Protein AF-A0A842KQJ5-F1 (afdb_monomer)

Secondary structure (DSSP, 8-state):
-HHHHHHHHHHHHHHHHTS-HHHHHHHHHHHHHHHHHHHHHHHHHHHHHHTT--HHHHHHHHHHHHHHHHHHHHHHHHHHHHH-HHHHHHHHHHHHHHHHHHHHH---HHHHHHHHHHHHHHHHHHHHHHHHHHHHH---

pLDDT: mean 82.38, std 12.61, range [44.69, 95.75]

Structure (mmCIF, N/CA/C/O backbone):
data_AF-A0A842KQJ5-F1
#
_entry.id   AF-A0A842KQJ5-F1
#
loop_
_atom_site.group_PDB
_atom_site.id
_atom_site.type_symbol
_atom_site.label_atom_id
_atom_site.label_alt_id
_atom_site.label_comp_id
_atom_site.label_asym_id
_atom_site.label_entity_id
_atom_site.label_seq_id
_atom_site.pdbx_PDB_ins_code
_atom_site.Cartn_x
_atom_site.Cartn_y
_atom_site.Cartn_z
_atom_site.occupancy
_atom_site.B_iso_or_equiv
_atom_site.auth_seq_id
_atom_site.auth_comp_id
_atom_site.auth_asym_id
_atom_site.auth_atom_id
_atom_site.pdbx_PDB_model_num
ATOM 1 N N . MET A 1 1 ? 41.771 -13.580 4.104 1.00 52.94 1 MET A N 1
ATOM 2 C CA . MET A 1 1 ? 40.293 -13.542 4.220 1.00 52.94 1 MET A CA 1
ATOM 3 C C . MET A 1 1 ? 39.729 -12.116 4.162 1.00 52.94 1 MET A C 1
ATOM 5 O O . MET A 1 1 ? 38.826 -11.887 3.375 1.00 52.94 1 MET A O 1
ATOM 9 N N . VAL A 1 2 ? 40.293 -11.140 4.891 1.00 54.38 2 VAL A N 1
ATOM 10 C CA . VAL A 1 2 ? 39.823 -9.729 4.915 1.00 54.38 2 VAL A CA 1
ATOM 11 C C . VAL A 1 2 ? 39.960 -8.992 3.565 1.00 54.38 2 VAL A C 1
ATOM 13 O O . VAL A 1 2 ? 39.090 -8.210 3.198 1.00 54.38 2 VAL A O 1
ATOM 16 N N . ILE A 1 3 ? 40.991 -9.298 2.768 1.00 54.47 3 ILE A N 1
ATOM 17 C CA . ILE A 1 3 ? 41.228 -8.665 1.452 1.00 54.47 3 ILE A CA 1
ATOM 18 C C . ILE A 1 3 ? 40.129 -9.016 0.423 1.00 54.47 3 ILE A C 1
ATOM 20 O O . ILE A 1 3 ? 39.771 -8.174 -0.395 1.00 54.47 3 ILE A O 1
ATOM 24 N N . ASN A 1 4 ? 39.517 -10.207 0.516 1.00 53.69 4 ASN A N 1
ATOM 25 C CA . ASN A 1 4 ? 38.404 -10.611 -0.359 1.00 53.69 4 ASN A CA 1
ATOM 26 C C . ASN A 1 4 ? 37.088 -9.883 -0.046 1.00 53.69 4 ASN A C 1
ATOM 28 O O . ASN A 1 4 ? 36.228 -9.780 -0.913 1.00 53.69 4 ASN A O 1
ATOM 32 N N . ILE A 1 5 ? 36.917 -9.375 1.178 1.00 57.81 5 ILE A N 1
ATOM 33 C CA . ILE A 1 5 ? 35.714 -8.627 1.565 1.00 57.81 5 ILE A CA 1
ATOM 34 C C . ILE A 1 5 ? 35.780 -7.211 0.981 1.00 57.81 5 ILE A C 1
ATOM 36 O O . ILE A 1 5 ? 34.793 -6.730 0.439 1.00 57.81 5 ILE A O 1
ATOM 40 N N . LEU A 1 6 ? 36.956 -6.575 1.016 1.00 55.41 6 LEU A N 1
ATOM 41 C CA . LEU A 1 6 ? 37.180 -5.236 0.455 1.00 55.41 6 LEU A CA 1
ATOM 42 C C . LEU A 1 6 ? 37.110 -5.205 -1.083 1.00 55.41 6 LEU A C 1
ATOM 44 O O . LEU A 1 6 ? 36.628 -4.232 -1.664 1.00 55.41 6 LEU A O 1
ATOM 48 N N . SER A 1 7 ? 37.550 -6.268 -1.765 1.00 53.91 7 SER A N 1
ATOM 49 C CA . SER A 1 7 ? 37.373 -6.388 -3.220 1.00 53.91 7 SER A CA 1
ATOM 50 C C . SER A 1 7 ? 35.920 -6.697 -3.599 1.00 53.91 7 SER A C 1
ATOM 52 O O . SER A 1 7 ? 35.425 -6.171 -4.598 1.00 53.91 7 SER A O 1
ATOM 54 N N . ALA A 1 8 ? 35.202 -7.470 -2.776 1.00 59.12 8 ALA A N 1
ATOM 55 C CA . ALA A 1 8 ? 33.776 -7.726 -2.956 1.00 59.12 8 ALA A CA 1
ATOM 56 C C . ALA A 1 8 ? 32.920 -6.464 -2.751 1.00 59.12 8 ALA A C 1
ATOM 58 O O . ALA A 1 8 ? 32.011 -6.214 -3.547 1.00 59.12 8 ALA A O 1
ATOM 59 N N . THR A 1 9 ? 33.218 -5.634 -1.744 1.00 61.66 9 THR A N 1
ATOM 60 C CA . THR A 1 9 ? 32.501 -4.366 -1.515 1.00 61.66 9 THR A CA 1
ATOM 61 C C . THR A 1 9 ? 32.766 -3.356 -2.628 1.00 61.66 9 THR A C 1
ATOM 63 O O . THR A 1 9 ? 31.819 -2.750 -3.132 1.00 61.66 9 THR A O 1
ATOM 66 N N . ASN A 1 10 ? 34.011 -3.233 -3.098 1.00 58.75 10 ASN A N 1
ATOM 67 C CA . ASN A 1 10 ? 34.338 -2.387 -4.250 1.00 58.75 10 ASN A CA 1
ATOM 68 C C . ASN A 1 10 ? 33.677 -2.882 -5.549 1.00 58.75 10 ASN A C 1
ATOM 70 O O . ASN A 1 10 ? 33.195 -2.069 -6.341 1.00 58.75 10 ASN A O 1
ATOM 74 N N . GLY A 1 11 ? 33.576 -4.201 -5.745 1.00 60.56 11 GLY A N 1
ATOM 75 C CA . GLY A 1 11 ? 32.832 -4.797 -6.858 1.00 60.56 11 GLY A CA 1
ATOM 76 C C . GLY A 1 11 ? 31.326 -4.508 -6.801 1.00 60.56 11 GLY A C 1
ATOM 77 O O . GLY A 1 11 ? 30.721 -4.190 -7.826 1.00 60.56 11 GLY A O 1
ATOM 78 N N . TYR A 1 12 ? 30.720 -4.545 -5.609 1.00 59.88 12 TYR A N 1
ATOM 79 C CA . TYR A 1 12 ? 29.308 -4.196 -5.401 1.00 59.88 12 TYR A CA 1
ATOM 80 C C . TYR A 1 12 ? 29.027 -2.712 -5.663 1.00 59.88 12 TYR A C 1
ATOM 82 O O . TYR A 1 12 ? 28.086 -2.383 -6.384 1.00 59.88 12 TYR A O 1
ATOM 90 N N . ILE A 1 13 ? 29.865 -1.816 -5.136 1.00 61.28 13 ILE A N 1
ATOM 91 C CA . ILE A 1 13 ? 29.732 -0.364 -5.332 1.00 61.28 13 ILE A CA 1
ATOM 92 C C . ILE A 1 13 ? 29.906 0.003 -6.814 1.00 61.28 13 ILE A C 1
ATOM 94 O O . ILE A 1 13 ? 29.174 0.846 -7.336 1.00 61.28 13 ILE A O 1
ATOM 98 N N . SER A 1 14 ? 30.828 -0.659 -7.519 1.00 58.25 14 SER A N 1
ATOM 99 C CA . SER A 1 14 ? 31.017 -0.475 -8.962 1.00 58.25 14 SER A CA 1
ATOM 100 C C . SER A 1 14 ? 29.815 -0.976 -9.774 1.00 58.25 14 SER A C 1
ATOM 102 O O . SER A 1 14 ? 29.390 -0.296 -10.707 1.00 58.25 14 SER A O 1
ATOM 104 N N . ARG A 1 15 ? 29.188 -2.095 -9.378 1.00 58.84 15 ARG A N 1
ATOM 105 C CA . ARG A 1 15 ? 27.943 -2.572 -10.003 1.00 58.84 15 ARG A CA 1
ATOM 106 C C . ARG A 1 15 ? 26.774 -1.627 -9.760 1.00 58.84 15 ARG A C 1
ATOM 108 O O . ARG A 1 15 ? 26.072 -1.339 -10.717 1.00 58.84 15 ARG A O 1
ATOM 115 N N . ILE A 1 16 ? 26.609 -1.088 -8.549 1.00 59.34 16 ILE A N 1
ATOM 116 C CA . ILE A 1 16 ? 25.572 -0.085 -8.232 1.00 59.34 16 ILE A CA 1
ATOM 117 C C . ILE A 1 16 ? 25.762 1.193 -9.066 1.00 59.34 16 ILE A C 1
ATOM 119 O O . ILE A 1 16 ? 24.782 1.764 -9.534 1.00 59.34 16 ILE A O 1
ATOM 123 N N . LYS A 1 17 ? 27.007 1.612 -9.333 1.00 58.34 17 LYS A N 1
ATOM 124 C CA . LYS A 1 17 ? 27.298 2.739 -10.241 1.00 58.34 17 LYS A CA 1
ATOM 125 C C . LYS A 1 17 ? 26.939 2.475 -11.709 1.00 58.34 17 LYS A C 1
ATOM 127 O O . LYS A 1 17 ? 26.739 3.438 -12.441 1.00 58.34 17 LYS A O 1
ATOM 132 N N . ASN A 1 18 ? 26.824 1.212 -12.122 1.00 62.69 18 ASN A N 1
ATOM 133 C CA . ASN A 1 18 ? 26.394 0.823 -13.469 1.00 62.69 18 ASN A CA 1
ATOM 134 C C . ASN A 1 18 ? 24.868 0.642 -13.590 1.00 62.69 18 ASN A C 1
ATOM 136 O O . ASN A 1 18 ? 24.384 0.317 -14.674 1.00 62.69 18 ASN A O 1
ATOM 140 N N . PHE A 1 19 ? 24.094 0.839 -12.514 1.00 63.38 19 PHE A N 1
ATOM 141 C CA . PHE A 1 19 ? 22.633 0.846 -12.611 1.00 63.38 19 PHE A CA 1
ATOM 142 C C . PHE A 1 19 ? 22.175 2.069 -13.408 1.00 63.38 19 PHE A C 1
ATOM 144 O O . PHE A 1 19 ? 22.651 3.186 -13.201 1.00 63.38 19 PHE A O 1
ATOM 151 N N . SER A 1 20 ? 21.207 1.869 -14.304 1.00 70.38 20 SER A N 1
ATOM 152 C CA . SER A 1 20 ? 20.570 2.983 -15.001 1.00 70.38 20 SER A CA 1
ATOM 153 C C . SER A 1 20 ? 19.922 3.942 -13.982 1.00 70.38 20 SER A C 1
ATOM 155 O O . SER A 1 20 ? 19.442 3.495 -12.933 1.00 70.38 20 SER A O 1
ATOM 157 N N . PRO A 1 21 ? 19.853 5.258 -14.262 1.00 72.38 21 PRO A N 1
ATOM 158 C CA . PRO A 1 21 ? 19.233 6.238 -13.362 1.00 72.38 21 PRO A CA 1
ATOM 159 C C . PRO A 1 21 ? 17.823 5.840 -12.891 1.00 72.38 21 PRO A C 1
ATOM 161 O O . PRO A 1 21 ? 17.468 6.044 -11.730 1.00 72.38 21 PRO A O 1
ATOM 164 N N . ASN A 1 22 ? 17.041 5.193 -13.763 1.00 72.69 22 ASN A N 1
ATOM 165 C CA . ASN A 1 22 ? 15.707 4.683 -13.437 1.00 72.69 22 ASN A CA 1
ATOM 166 C C . ASN A 1 22 ? 15.734 3.552 -12.403 1.00 72.69 22 ASN A C 1
ATOM 168 O O . ASN A 1 22 ? 14.842 3.471 -11.562 1.00 72.69 22 ASN A O 1
ATOM 172 N N . ALA A 1 23 ? 16.743 2.686 -12.444 1.00 75.25 23 ALA A N 1
ATOM 173 C CA . ALA A 1 23 ? 16.865 1.591 -11.496 1.00 75.25 23 ALA A CA 1
ATOM 174 C C . ALA A 1 23 ? 17.305 2.096 -10.108 1.00 75.25 23 ALA A C 1
ATOM 176 O O . ALA A 1 23 ? 16.807 1.608 -9.098 1.00 75.25 23 ALA A O 1
ATOM 177 N N . CYS A 1 24 ? 18.131 3.148 -10.043 1.00 79.12 24 CYS A N 1
ATOM 178 C CA . CYS A 1 24 ? 18.421 3.842 -8.783 1.00 79.12 24 CYS A CA 1
ATOM 179 C C . CYS A 1 24 ? 17.159 4.502 -8.188 1.00 79.12 24 CYS A C 1
ATOM 181 O O . CYS A 1 24 ? 16.873 4.331 -7.003 1.00 79.12 24 CYS A O 1
ATOM 183 N N . MET A 1 25 ? 16.343 5.175 -9.012 1.00 78.44 25 MET A N 1
ATOM 184 C CA . MET A 1 25 ? 15.046 5.712 -8.567 1.00 78.44 25 MET A CA 1
ATOM 185 C C . MET A 1 25 ? 14.104 4.617 -8.055 1.00 78.44 25 MET A C 1
ATOM 187 O O . MET A 1 25 ? 13.427 4.813 -7.047 1.00 78.44 25 MET A O 1
ATOM 191 N N . PHE A 1 26 ? 14.079 3.457 -8.714 1.00 81.12 26 PHE A N 1
ATOM 192 C CA . PHE A 1 26 ? 13.295 2.314 -8.257 1.00 81.12 26 PHE A CA 1
ATOM 193 C C . PHE A 1 26 ? 13.788 1.778 -6.907 1.00 81.12 26 PHE A C 1
ATOM 195 O O . PHE A 1 26 ? 12.971 1.520 -6.027 1.00 81.12 26 PHE A O 1
ATOM 202 N N . LEU A 1 27 ? 15.104 1.674 -6.698 1.00 82.12 27 LEU A N 1
ATOM 203 C CA . LEU A 1 27 ? 15.677 1.262 -5.410 1.00 82.12 27 LEU A CA 1
ATOM 204 C C . LEU A 1 27 ? 15.309 2.229 -4.279 1.00 82.12 27 LEU A C 1
ATOM 206 O O . LEU A 1 27 ? 14.911 1.785 -3.203 1.00 82.12 27 LEU A O 1
ATOM 210 N N . ILE A 1 28 ? 15.384 3.539 -4.530 1.00 84.44 28 ILE A N 1
ATOM 211 C CA . ILE A 1 28 ? 14.938 4.565 -3.575 1.00 84.44 28 ILE A CA 1
ATOM 212 C C . ILE A 1 28 ? 13.453 4.376 -3.257 1.00 84.44 28 ILE A C 1
ATOM 214 O O . ILE A 1 28 ? 13.061 4.371 -2.093 1.00 84.44 28 ILE A O 1
ATOM 218 N N . TYR A 1 29 ? 12.624 4.163 -4.276 1.00 84.38 29 TYR A N 1
ATOM 219 C CA . TYR A 1 29 ? 11.201 3.909 -4.091 1.00 84.38 29 TYR A CA 1
ATOM 220 C C . TYR A 1 29 ? 10.930 2.650 -3.243 1.00 84.38 29 TYR A C 1
ATOM 222 O O . TYR A 1 29 ? 10.155 2.716 -2.288 1.00 84.38 29 TYR A O 1
ATOM 230 N N . VAL A 1 30 ? 11.603 1.528 -3.519 1.00 84.88 30 VAL A N 1
ATOM 231 C CA . VAL A 1 30 ? 11.468 0.286 -2.734 1.00 84.88 30 VAL A CA 1
ATOM 232 C C . VAL A 1 30 ? 11.909 0.499 -1.285 1.00 84.88 30 VAL A C 1
ATOM 234 O O . VAL A 1 30 ? 11.258 0.001 -0.363 1.00 84.88 30 VAL A O 1
ATOM 237 N N . PHE A 1 31 ? 12.975 1.272 -1.066 1.00 88.88 31 PHE A N 1
ATOM 238 C CA . PHE A 1 31 ? 13.427 1.644 0.271 1.00 88.88 31 PHE A CA 1
ATOM 239 C C . PHE A 1 31 ? 12.358 2.449 1.026 1.00 88.88 31 PHE A C 1
ATOM 241 O O . PHE A 1 31 ? 12.016 2.098 2.156 1.00 88.88 31 PHE A O 1
ATOM 248 N N . LEU A 1 32 ? 11.766 3.466 0.388 1.00 88.50 32 LEU A N 1
ATOM 249 C CA . LEU A 1 32 ? 10.687 4.269 0.976 1.00 88.50 32 LEU A CA 1
ATOM 250 C C . LEU A 1 32 ? 9.453 3.421 1.319 1.00 88.50 32 LEU A C 1
ATOM 252 O O . LEU A 1 32 ? 8.893 3.571 2.405 1.00 88.50 32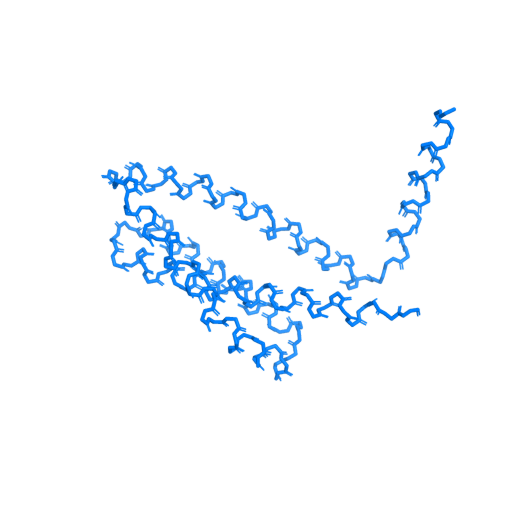 LEU A O 1
ATOM 256 N N . ILE A 1 33 ? 9.042 2.516 0.426 1.00 86.62 33 ILE A N 1
ATOM 257 C CA . ILE A 1 33 ? 7.902 1.616 0.663 1.00 86.62 33 ILE A CA 1
ATOM 258 C C . ILE A 1 33 ? 8.190 0.665 1.827 1.00 86.62 33 ILE A C 1
ATOM 260 O O . ILE A 1 33 ? 7.337 0.477 2.692 1.00 86.62 33 ILE A O 1
ATOM 264 N N . SER A 1 34 ? 9.395 0.100 1.891 1.00 88.81 34 SER A N 1
ATOM 265 C CA . SER A 1 34 ? 9.791 -0.812 2.972 1.00 88.81 34 SER A CA 1
ATOM 266 C C . SER A 1 34 ? 9.830 -0.097 4.323 1.00 88.81 34 SER A C 1
ATOM 268 O O . SER A 1 34 ? 9.339 -0.621 5.324 1.00 88.81 34 SER A O 1
ATOM 270 N N . PHE A 1 35 ? 10.355 1.130 4.342 1.00 91.12 35 PHE A N 1
ATOM 271 C CA . PHE A 1 35 ? 10.343 1.983 5.524 1.00 91.12 35 PHE A CA 1
ATOM 272 C C . PHE A 1 35 ? 8.910 2.289 5.973 1.00 91.12 35 PHE A C 1
ATOM 274 O O . PHE A 1 35 ? 8.577 2.117 7.146 1.00 91.12 35 PHE A O 1
ATOM 281 N N . ASN A 1 36 ? 8.036 2.660 5.034 1.00 88.31 36 ASN A N 1
ATOM 282 C CA . ASN A 1 36 ? 6.623 2.891 5.310 1.00 88.31 36 ASN A CA 1
ATOM 283 C C . ASN A 1 36 ? 5.937 1.660 5.918 1.00 88.31 36 ASN A C 1
ATOM 285 O O . ASN A 1 36 ? 5.227 1.797 6.908 1.00 88.31 36 ASN A O 1
ATOM 289 N N . LEU A 1 37 ? 6.184 0.469 5.372 1.00 88.19 37 LEU A N 1
ATOM 290 C CA . LEU A 1 37 ? 5.626 -0.795 5.860 1.00 88.19 37 LEU A CA 1
ATOM 291 C C . LEU A 1 37 ? 6.013 -1.071 7.320 1.00 88.19 37 LEU A C 1
ATOM 293 O O . LEU A 1 37 ? 5.168 -1.474 8.122 1.00 88.19 37 L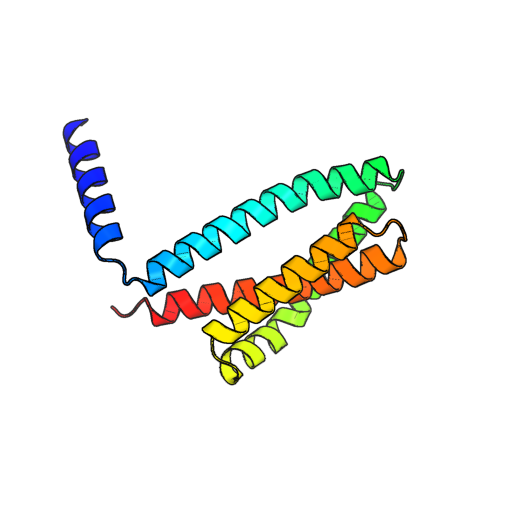EU A O 1
ATOM 297 N N . GLY A 1 38 ? 7.275 -0.813 7.677 1.00 89.81 38 GLY A N 1
ATOM 298 C CA . GLY A 1 38 ? 7.760 -0.933 9.053 1.00 89.81 38 GLY A CA 1
ATOM 299 C C . GLY A 1 38 ? 7.086 0.063 9.998 1.00 89.81 38 GLY A C 1
ATOM 300 O O . GLY A 1 38 ? 6.564 -0.330 11.043 1.00 89.81 38 GLY A O 1
ATOM 301 N N . VAL A 1 39 ? 7.038 1.339 9.600 1.00 89.12 39 VAL A N 1
ATOM 302 C CA . VAL A 1 39 ? 6.377 2.409 10.364 1.00 89.12 39 VAL A CA 1
ATOM 303 C C . VAL A 1 39 ? 4.892 2.102 10.560 1.00 89.12 39 VAL A C 1
ATOM 305 O O . VAL A 1 39 ? 4.396 2.163 11.683 1.00 89.12 39 VAL A O 1
ATOM 308 N N . TYR A 1 40 ? 4.196 1.711 9.492 1.00 87.25 40 TYR A N 1
ATOM 309 C CA . TYR A 1 40 ? 2.784 1.349 9.515 1.00 87.25 40 TYR A CA 1
ATOM 310 C C . TYR A 1 40 ? 2.508 0.220 10.506 1.00 87.25 40 TYR A C 1
ATOM 312 O O . TYR A 1 40 ? 1.674 0.373 11.392 1.00 87.25 40 TYR A O 1
ATOM 320 N N . LYS A 1 41 ? 3.256 -0.885 10.426 1.00 85.56 41 LYS A N 1
ATOM 321 C CA . LYS A 1 41 ? 3.021 -2.067 11.265 1.00 85.56 41 LYS A CA 1
ATOM 322 C C . LYS A 1 41 ? 3.139 -1.777 12.766 1.00 85.56 41 LYS A C 1
ATOM 324 O O . LYS A 1 41 ? 2.414 -2.378 13.554 1.00 85.56 41 LYS A O 1
ATOM 329 N N . VAL A 1 42 ? 4.029 -0.862 13.157 1.00 91.50 42 VAL A N 1
ATOM 330 C CA . VAL A 1 42 ? 4.238 -0.483 14.563 1.00 91.50 42 VAL A CA 1
ATOM 331 C C . VAL A 1 42 ? 3.257 0.604 14.997 1.00 91.50 42 VAL A C 1
ATOM 333 O O . VAL A 1 42 ? 2.522 0.417 15.965 1.00 91.50 42 VAL A O 1
ATOM 336 N N . ILE A 1 43 ? 3.219 1.734 14.284 1.00 90.00 43 ILE A N 1
ATOM 337 C CA . ILE A 1 43 ? 2.411 2.892 14.688 1.00 90.00 43 ILE A CA 1
ATOM 338 C C . ILE A 1 43 ? 0.924 2.564 14.614 1.00 90.00 43 ILE A C 1
ATOM 340 O O . ILE A 1 43 ? 0.185 2.925 15.525 1.00 90.00 43 ILE A O 1
ATOM 344 N N . PHE A 1 44 ? 0.474 1.861 13.573 1.00 86.38 44 PHE A N 1
ATOM 345 C CA . PHE A 1 44 ? -0.939 1.527 13.431 1.00 86.38 44 PHE A CA 1
ATOM 346 C C . PHE A 1 44 ? -1.420 0.555 14.514 1.00 86.38 44 PHE A C 1
ATOM 348 O O . PHE A 1 44 ? -2.508 0.731 15.056 1.00 86.38 44 PHE A O 1
ATOM 355 N N . ASN A 1 45 ? -0.591 -0.424 14.891 1.00 89.69 45 ASN A N 1
ATOM 356 C CA . ASN A 1 45 ? -0.895 -1.325 16.002 1.00 89.69 45 ASN A CA 1
ATOM 357 C C . ASN A 1 45 ? -1.084 -0.530 17.310 1.00 89.69 45 ASN A C 1
ATOM 359 O O . ASN A 1 45 ? -2.133 -0.620 17.949 1.00 89.69 45 ASN A O 1
ATOM 363 N N . LEU A 1 46 ? -0.128 0.347 17.636 1.00 89.56 46 LEU A N 1
ATOM 364 C CA . LEU A 1 46 ? -0.215 1.215 18.813 1.00 89.56 46 LEU A CA 1
ATOM 365 C C . LEU A 1 46 ? -1.402 2.186 18.752 1.00 89.56 46 LEU A C 1
ATOM 367 O O . LEU A 1 46 ? -2.009 2.475 19.780 1.00 89.56 46 LEU A O 1
ATOM 371 N N . TYR A 1 47 ? -1.745 2.688 17.565 1.00 89.19 47 TYR A N 1
ATOM 372 C CA . TYR A 1 47 ? -2.882 3.581 17.352 1.00 89.19 47 TYR A CA 1
ATOM 373 C C . TYR A 1 47 ? -4.209 2.898 17.698 1.00 89.19 47 TYR A C 1
ATOM 375 O O . TYR A 1 47 ? -4.997 3.446 18.468 1.00 89.19 47 TYR A O 1
ATOM 383 N N . ILE A 1 48 ? -4.424 1.679 17.196 1.00 87.06 48 ILE A N 1
ATOM 384 C CA . ILE A 1 48 ? -5.629 0.886 17.471 1.00 87.06 48 ILE A CA 1
ATOM 385 C C . ILE A 1 48 ? -5.734 0.538 18.961 1.00 87.06 48 ILE A C 1
ATOM 387 O O . ILE A 1 48 ? -6.794 0.738 19.556 1.00 87.06 48 ILE A O 1
ATOM 391 N N . LEU A 1 49 ? -4.635 0.106 19.587 1.00 87.75 49 LEU A N 1
ATOM 392 C CA . LEU A 1 49 ? -4.614 -0.178 21.026 1.00 87.75 49 LEU A CA 1
ATOM 393 C C . LEU A 1 49 ? -4.900 1.077 21.862 1.00 87.75 49 LEU A C 1
ATOM 395 O O . LEU A 1 49 ? -5.663 1.027 22.826 1.00 87.75 49 LEU A O 1
ATOM 399 N N . ARG A 1 50 ? -4.344 2.232 21.478 1.00 89.12 50 ARG A N 1
ATOM 400 C CA . ARG A 1 50 ? -4.562 3.505 22.184 1.00 89.12 50 ARG A CA 1
ATOM 401 C C . ARG A 1 50 ? -5.984 4.045 22.028 1.00 89.12 50 ARG A C 1
ATOM 403 O O . ARG A 1 50 ? -6.456 4.752 22.913 1.00 89.12 50 ARG A O 1
ATOM 410 N N . LEU A 1 51 ? -6.672 3.697 20.944 1.00 86.56 51 LEU A N 1
ATOM 411 C CA . LEU A 1 51 ? -8.101 3.968 20.764 1.00 86.56 51 LEU A CA 1
ATOM 412 C C . LEU A 1 51 ? -8.998 3.116 21.677 1.00 86.56 51 LEU A C 1
ATOM 414 O O . LEU A 1 51 ? -10.206 3.336 21.712 1.00 86.56 51 LEU A O 1
ATOM 418 N N . GLY A 1 52 ? -8.424 2.162 22.418 1.00 86.19 52 GLY A N 1
ATOM 419 C CA . GLY A 1 52 ? -9.166 1.235 23.268 1.00 86.19 52 GLY A CA 1
ATOM 420 C C . GLY A 1 52 ? -9.818 0.094 22.486 1.00 86.19 52 GLY A C 1
ATOM 421 O O . GLY A 1 52 ? -10.704 -0.578 23.010 1.00 86.19 52 GLY A O 1
ATOM 422 N N . TYR A 1 53 ? -9.415 -0.125 21.230 1.00 87.25 53 TYR A N 1
ATOM 423 C CA . TYR A 1 53 ? -9.872 -1.270 20.450 1.00 87.25 53 TYR A CA 1
ATOM 424 C C . TYR A 1 53 ? -9.112 -2.540 20.837 1.00 87.25 53 TYR A C 1
ATOM 426 O O . TYR A 1 53 ? -7.940 -2.502 21.204 1.00 87.25 53 TYR A O 1
ATOM 434 N N . THR A 1 54 ? -9.800 -3.678 20.744 1.00 88.31 54 THR A N 1
ATOM 435 C CA . THR A 1 54 ? -9.242 -4.997 21.050 1.00 88.31 54 THR A CA 1
ATOM 436 C C . THR A 1 54 ? -8.332 -5.500 19.932 1.00 88.31 54 THR A C 1
ATOM 438 O O . THR A 1 54 ? -8.464 -5.110 18.767 1.00 88.31 54 THR A O 1
ATOM 441 N N . GLU A 1 55 ? -7.432 -6.422 20.277 1.00 87.69 55 GLU A N 1
ATOM 442 C CA . GLU A 1 55 ? -6.549 -7.095 19.316 1.00 87.69 55 GLU A CA 1
ATOM 443 C C . GLU A 1 55 ? -7.336 -7.837 18.221 1.00 87.69 55 GLU A C 1
ATOM 445 O O . GLU A 1 55 ? -6.896 -7.879 17.073 1.00 87.69 55 GLU A O 1
ATOM 450 N N . ASP A 1 56 ? -8.548 -8.312 18.528 1.00 90.69 56 ASP A N 1
ATOM 451 C CA . ASP A 1 56 ? -9.458 -8.927 17.553 1.00 90.69 56 ASP A CA 1
ATOM 452 C C . ASP A 1 56 ? -9.804 -7.977 16.398 1.00 90.69 56 ASP A C 1
ATOM 454 O O . ASP A 1 56 ? -9.806 -8.372 15.230 1.00 90.69 56 ASP A O 1
ATOM 458 N N . PHE A 1 57 ? -10.062 -6.698 16.699 1.00 89.88 57 PHE A N 1
ATOM 459 C CA . PHE A 1 57 ? -10.368 -5.701 15.671 1.00 89.88 57 PHE A CA 1
ATOM 460 C C . PHE A 1 57 ? -9.142 -5.398 14.807 1.00 89.88 57 PHE A C 1
ATOM 462 O O . PHE A 1 57 ? -9.259 -5.264 13.587 1.00 89.88 57 PHE A O 1
ATOM 469 N N . LEU A 1 58 ? -7.955 -5.342 15.418 1.00 90.31 58 LEU A N 1
ATOM 470 C CA . LEU A 1 58 ? -6.704 -5.202 14.678 1.00 90.31 58 LEU A CA 1
ATOM 471 C C . LEU A 1 58 ? -6.489 -6.395 13.733 1.00 90.31 58 LEU A C 1
ATOM 473 O O . LEU A 1 58 ? -6.169 -6.197 12.560 1.00 90.31 58 LEU A O 1
ATOM 477 N N 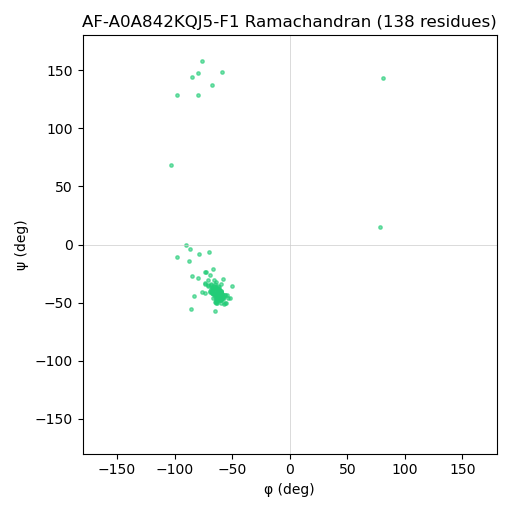. GLY A 1 59 ? -6.706 -7.620 14.218 1.00 91.06 59 GLY A N 1
ATOM 478 C CA . GLY A 1 59 ? -6.625 -8.840 13.414 1.00 91.06 59 GLY A CA 1
ATOM 479 C C . GLY A 1 59 ? -7.607 -8.832 12.241 1.00 91.06 59 GLY A C 1
ATOM 480 O O . GLY A 1 59 ? -7.242 -9.197 11.119 1.00 91.06 59 GLY A O 1
ATOM 481 N N . LEU A 1 60 ? -8.824 -8.332 12.464 1.00 92.31 60 LEU A N 1
ATOM 482 C CA . LEU A 1 60 ? -9.835 -8.155 11.424 1.00 92.31 60 LEU A CA 1
ATOM 483 C C . LEU A 1 60 ? -9.380 -7.139 10.364 1.00 92.31 60 LEU A C 1
ATOM 485 O O . LEU A 1 60 ? -9.424 -7.445 9.174 1.00 92.31 60 LEU A O 1
ATOM 489 N N . ILE A 1 61 ? -8.866 -5.973 10.768 1.00 92.44 61 ILE A N 1
ATOM 490 C CA . ILE A 1 61 ? -8.333 -4.950 9.847 1.00 92.44 61 ILE A CA 1
ATOM 491 C C . ILE A 1 61 ? -7.187 -5.514 8.993 1.00 92.44 61 ILE A C 1
ATOM 493 O O . ILE A 1 61 ? -7.154 -5.311 7.774 1.00 92.44 61 ILE A O 1
ATOM 497 N N . LEU A 1 62 ? -6.249 -6.232 9.616 1.00 91.31 62 LEU A N 1
ATOM 498 C CA . LEU A 1 62 ? -5.128 -6.859 8.912 1.00 91.31 62 LEU A CA 1
ATOM 499 C C . LEU A 1 62 ? -5.625 -7.902 7.905 1.00 91.31 62 LEU A C 1
ATOM 501 O O . LEU A 1 62 ? -5.175 -7.911 6.760 1.00 91.31 62 LEU A O 1
ATOM 505 N N . SER A 1 63 ? -6.608 -8.714 8.296 1.00 94.12 63 SER A N 1
ATOM 506 C CA . SER A 1 63 ? -7.227 -9.714 7.419 1.00 94.12 63 SER A CA 1
ATOM 507 C C . SER A 1 63 ? -7.922 -9.066 6.222 1.00 94.12 63 SER A C 1
ATOM 509 O O . SER A 1 63 ? -7.697 -9.485 5.087 1.00 94.12 63 SER A O 1
ATOM 511 N N . LEU A 1 64 ? -8.699 -8.000 6.442 1.00 94.06 64 LEU A N 1
ATOM 512 C CA . LEU A 1 64 ? -9.311 -7.226 5.357 1.00 94.06 64 LEU A CA 1
ATOM 513 C C . LEU A 1 64 ? -8.265 -6.640 4.414 1.00 94.06 64 LEU A C 1
ATOM 515 O O . LEU A 1 64 ? -8.445 -6.683 3.199 1.00 94.06 64 LEU A O 1
ATOM 519 N N . THR A 1 65 ? -7.159 -6.135 4.957 1.00 93.56 65 THR A N 1
ATOM 520 C CA . THR A 1 65 ? -6.055 -5.604 4.152 1.00 93.56 65 THR A CA 1
ATOM 521 C C . THR A 1 65 ? -5.458 -6.697 3.262 1.00 93.56 65 THR A C 1
ATOM 523 O O . THR A 1 65 ? -5.258 -6.478 2.065 1.00 93.56 65 THR A O 1
ATOM 526 N N . SER A 1 66 ? -5.205 -7.891 3.808 1.00 92.19 66 SER A N 1
ATOM 527 C CA . SER A 1 66 ? -4.672 -9.036 3.059 1.00 92.19 66 SER A CA 1
ATOM 528 C C . SER A 1 66 ? -5.643 -9.546 1.994 1.00 92.19 66 SER A C 1
ATOM 530 O O . SER A 1 66 ? -5.233 -9.748 0.851 1.00 92.19 66 SER A O 1
ATOM 532 N N . ILE A 1 67 ? -6.925 -9.698 2.335 1.00 95.75 67 ILE A N 1
ATOM 533 C CA . ILE A 1 67 ? -7.973 -10.116 1.392 1.00 95.75 67 ILE A CA 1
ATOM 534 C C . ILE A 1 67 ? -8.108 -9.086 0.274 1.00 95.75 67 ILE A C 1
ATOM 536 O O . ILE A 1 67 ? -8.097 -9.456 -0.898 1.00 95.75 67 ILE A O 1
ATOM 540 N N . SER A 1 68 ? -8.164 -7.798 0.621 1.00 94.75 68 SER A N 1
ATOM 541 C CA . SER A 1 68 ? -8.193 -6.706 -0.350 1.00 94.75 68 SER A CA 1
ATOM 542 C C . SER A 1 68 ? -6.982 -6.781 -1.277 1.00 94.75 68 SER A C 1
ATOM 544 O O . SER A 1 68 ? -7.139 -6.837 -2.492 1.00 94.75 68 SER A O 1
ATOM 546 N N . THR A 1 69 ? -5.772 -6.903 -0.728 1.00 93.88 69 THR A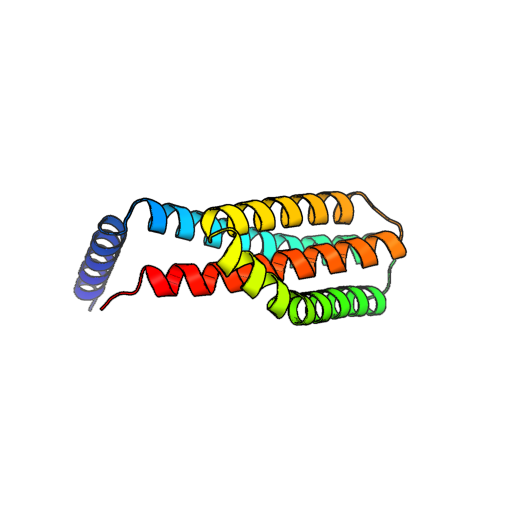 N 1
ATOM 547 C CA . THR A 1 69 ? -4.547 -7.020 -1.535 1.00 93.88 69 THR A CA 1
ATOM 548 C C . THR A 1 69 ? -4.630 -8.193 -2.519 1.00 93.88 69 THR A C 1
ATOM 550 O O . THR A 1 69 ? -4.288 -8.044 -3.692 1.00 93.88 69 THR A O 1
ATOM 553 N N . GLY A 1 70 ? -5.131 -9.348 -2.071 1.00 93.94 70 GLY A N 1
ATOM 554 C CA . GLY A 1 70 ? -5.333 -10.525 -2.915 1.00 93.94 70 GLY A CA 1
ATOM 555 C C . GLY A 1 70 ? -6.362 -10.296 -4.023 1.00 93.94 70 GLY A C 1
ATOM 556 O O . GLY A 1 70 ? -6.062 -10.527 -5.192 1.00 93.94 70 GLY A O 1
ATOM 557 N N . VAL A 1 71 ? -7.546 -9.784 -3.687 1.00 95.31 71 VAL A N 1
ATOM 558 C CA . VAL A 1 71 ? -8.633 -9.528 -4.650 1.00 95.31 71 VAL A CA 1
ATOM 559 C C . VAL A 1 71 ? -8.232 -8.461 -5.668 1.00 95.31 71 VAL A C 1
ATOM 561 O O . VAL A 1 71 ? -8.448 -8.629 -6.868 1.00 95.31 71 VAL A O 1
ATOM 564 N N . PHE A 1 72 ? -7.595 -7.383 -5.211 1.00 94.44 72 PHE A N 1
ATOM 565 C CA . PHE A 1 72 ? -7.160 -6.285 -6.067 1.00 94.44 72 PHE A CA 1
ATOM 566 C C . PHE A 1 72 ? -5.873 -6.588 -6.842 1.00 94.44 72 PHE A C 1
ATOM 568 O O . PHE A 1 72 ? -5.541 -5.826 -7.748 1.00 94.44 72 PHE A O 1
ATOM 575 N N . SER A 1 73 ? -5.169 -7.692 -6.576 1.00 91.19 73 SER A N 1
ATOM 576 C CA . SER A 1 73 ? -3.966 -8.068 -7.337 1.00 91.19 73 SER A CA 1
ATOM 577 C C . SER A 1 73 ? -4.249 -8.270 -8.832 1.00 91.19 73 SER A C 1
ATOM 579 O O . SER A 1 73 ? -3.499 -7.772 -9.672 1.00 91.19 73 SER A O 1
ATOM 581 N N . ILE A 1 74 ? -5.378 -8.902 -9.169 1.00 91.88 74 ILE A N 1
ATOM 582 C CA . ILE A 1 74 ? -5.804 -9.166 -10.551 1.00 91.88 74 ILE A CA 1
ATOM 583 C C . ILE A 1 74 ? -6.086 -7.861 -11.318 1.00 91.88 74 ILE A C 1
ATOM 585 O O . ILE A 1 74 ? -5.440 -7.627 -12.342 1.00 91.88 74 ILE A O 1
ATOM 589 N N . PRO A 1 75 ? -6.995 -6.969 -10.864 1.00 90.94 75 PRO A N 1
ATOM 590 C CA . PRO A 1 75 ? -7.230 -5.711 -11.565 1.00 90.94 75 PRO A CA 1
ATOM 591 C C . PRO A 1 75 ? -5.988 -4.815 -11.559 1.00 90.94 75 PRO A C 1
ATOM 593 O O . PRO A 1 75 ? -5.749 -4.116 -12.541 1.00 90.94 75 PRO A O 1
ATOM 596 N N . SER A 1 76 ? -5.159 -4.870 -10.512 1.00 89.31 76 SER A N 1
ATOM 597 C CA . SER A 1 76 ? -3.899 -4.118 -10.463 1.00 89.31 76 SER A CA 1
ATOM 598 C C . SER A 1 76 ? -2.934 -4.524 -11.575 1.00 89.31 76 SER A C 1
ATOM 600 O O . SER A 1 76 ? -2.294 -3.650 -12.158 1.00 89.31 76 SER A O 1
ATOM 602 N N . ALA A 1 77 ? -2.863 -5.814 -11.917 1.00 87.75 77 ALA A N 1
ATOM 603 C CA . ALA A 1 77 ? -2.070 -6.288 -13.050 1.00 87.75 77 ALA A CA 1
ATOM 604 C C . ALA A 1 77 ? -2.570 -5.716 -14.379 1.00 87.75 77 ALA A C 1
ATOM 606 O O . ALA A 1 77 ? -1.792 -5.134 -15.131 1.00 87.75 77 ALA A O 1
ATOM 607 N N . ILE A 1 78 ? -3.884 -5.750 -14.609 1.00 89.75 78 ILE A N 1
ATOM 608 C CA . ILE A 1 78 ? -4.492 -5.189 -15.824 1.00 89.75 78 ILE A CA 1
ATOM 609 C C . ILE A 1 78 ? -4.246 -3.671 -15.917 1.00 89.75 78 ILE A C 1
ATOM 611 O O . ILE A 1 78 ? -3.939 -3.146 -16.990 1.00 89.75 78 ILE A O 1
ATOM 615 N N . ILE A 1 79 ? -4.370 -2.949 -14.799 1.00 88.25 79 ILE A N 1
ATOM 616 C CA . ILE A 1 79 ? -4.095 -1.505 -14.729 1.00 88.25 79 ILE A CA 1
ATOM 617 C C . ILE A 1 79 ? -2.617 -1.223 -15.023 1.00 88.25 79 ILE A C 1
ATOM 619 O O . ILE A 1 79 ? -2.311 -0.278 -15.754 1.00 88.25 79 ILE A O 1
ATOM 623 N N . CYS A 1 80 ? -1.704 -2.041 -14.492 1.00 86.94 80 CYS A N 1
ATOM 624 C CA . CYS A 1 80 ? -0.271 -1.953 -14.767 1.00 86.94 80 CYS A CA 1
ATOM 625 C C . CYS A 1 80 ? 0.031 -2.077 -16.264 1.00 86.94 80 CYS A C 1
ATOM 627 O O . CYS A 1 80 ? 0.741 -1.228 -16.813 1.00 86.94 80 CYS A O 1
ATOM 629 N N . ASP A 1 81 ? -0.570 -3.064 -16.924 1.00 86.56 81 ASP A N 1
ATOM 630 C CA . ASP A 1 81 ? -0.359 -3.319 -18.349 1.00 86.56 81 ASP A CA 1
ATOM 631 C C . ASP A 1 81 ? -0.945 -2.207 -19.233 1.00 86.56 81 ASP A C 1
ATOM 633 O O . ASP A 1 81 ? -0.358 -1.844 -20.252 1.00 86.56 81 ASP A O 1
ATOM 637 N N . ARG A 1 82 ? -2.078 -1.611 -18.834 1.00 86.44 82 ARG A N 1
ATOM 638 C CA . ARG A 1 82 ? -2.757 -0.565 -19.620 1.00 86.44 82 ARG A CA 1
ATOM 639 C C . ARG A 1 82 ? -2.204 0.844 -19.425 1.00 86.44 82 ARG A C 1
ATOM 641 O O . ARG A 1 82 ? -2.082 1.586 -20.396 1.00 86.44 82 ARG A O 1
ATOM 648 N N . MET A 1 83 ? -1.933 1.259 -18.188 1.00 83.50 83 MET A N 1
ATOM 649 C CA . MET A 1 83 ? -1.497 2.634 -17.884 1.00 83.50 83 MET A CA 1
ATOM 650 C C . MET A 1 83 ? 0.020 2.816 -17.982 1.00 83.50 83 MET A C 1
ATOM 652 O O . MET A 1 83 ? 0.500 3.954 -18.038 1.00 83.50 83 MET A O 1
ATOM 656 N N . GLY A 1 84 ? 0.764 1.710 -18.021 1.00 80.81 84 GLY A N 1
ATOM 657 C CA . GLY A 1 84 ? 2.216 1.693 -18.002 1.00 80.81 84 GLY A CA 1
ATOM 658 C C . GLY A 1 84 ? 2.779 1.851 -16.588 1.00 80.81 84 GLY A C 1
ATOM 659 O O . GLY A 1 84 ? 2.298 2.635 -15.767 1.00 80.81 84 GLY A O 1
ATOM 660 N N . ARG A 1 85 ? 3.877 1.140 -16.321 1.00 78.19 85 ARG A N 1
ATOM 661 C CA . ARG A 1 85 ? 4.468 0.973 -14.979 1.00 78.19 85 ARG A CA 1
ATOM 662 C C . ARG A 1 85 ? 4.719 2.266 -14.218 1.00 78.19 85 ARG A C 1
ATOM 664 O O . ARG A 1 85 ? 4.360 2.358 -13.051 1.00 78.19 85 ARG A O 1
ATOM 671 N N . LYS A 1 86 ? 5.299 3.289 -14.857 1.00 79.44 86 LYS A N 1
ATOM 672 C CA . LYS A 1 86 ? 5.634 4.550 -14.168 1.00 79.44 86 LYS A CA 1
ATOM 673 C C . LYS A 1 86 ? 4.389 5.253 -13.616 1.00 79.44 86 LYS A C 1
ATOM 675 O O . LYS A 1 86 ? 4.437 5.799 -12.519 1.00 79.44 86 LYS A O 1
ATOM 680 N N . ARG A 1 87 ? 3.279 5.243 -14.364 1.00 84.31 87 ARG A N 1
ATOM 681 C CA . ARG A 1 87 ? 2.021 5.870 -13.929 1.00 84.31 87 ARG A CA 1
ATOM 682 C C . ARG A 1 87 ? 1.351 5.041 -12.845 1.00 84.31 87 ARG A C 1
ATOM 684 O O . ARG A 1 87 ? 0.913 5.611 -11.854 1.00 84.31 87 ARG A O 1
ATOM 691 N N . THR A 1 88 ? 1.342 3.721 -12.995 1.00 87.12 88 THR A N 1
ATOM 692 C CA . THR A 1 88 ? 0.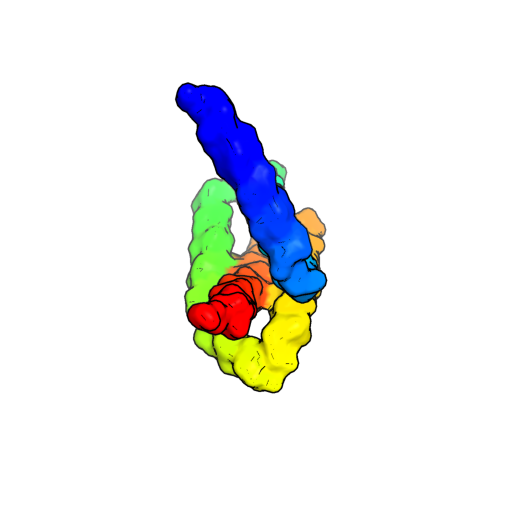781 2.797 -12.000 1.00 87.12 88 THR A CA 1
ATOM 693 C C . THR A 1 88 ? 1.506 2.898 -10.659 1.00 87.12 88 THR A C 1
ATOM 695 O O . THR A 1 88 ? 0.851 2.958 -9.625 1.00 87.12 88 THR A O 1
ATOM 698 N N . LEU A 1 89 ? 2.835 3.041 -10.675 1.00 84.31 89 LEU A N 1
ATOM 699 C CA . LEU A 1 89 ? 3.666 3.223 -9.479 1.00 84.31 89 LEU A CA 1
ATOM 700 C C . LEU A 1 89 ? 3.423 4.571 -8.776 1.00 84.31 89 LEU A C 1
ATOM 702 O O . LEU A 1 89 ? 3.431 4.661 -7.550 1.00 84.31 89 LEU A O 1
ATOM 706 N N . LEU A 1 90 ? 3.188 5.642 -9.540 1.00 86.56 90 LEU A N 1
ATOM 707 C CA . LEU A 1 90 ? 2.797 6.934 -8.964 1.00 86.56 90 LEU A CA 1
ATOM 708 C C . LEU A 1 90 ? 1.385 6.876 -8.377 1.00 86.56 90 LEU A C 1
ATOM 710 O O . LEU A 1 90 ? 1.149 7.401 -7.291 1.00 86.56 90 LEU A O 1
ATOM 714 N N . LEU A 1 91 ? 0.460 6.216 -9.074 1.00 89.69 91 LEU A N 1
ATOM 715 C CA . LEU A 1 91 ? -0.927 6.067 -8.648 1.00 89.69 91 LEU A CA 1
ATOM 716 C C . LEU A 1 91 ? -1.020 5.242 -7.359 1.00 89.69 91 LEU A C 1
ATOM 718 O O . LEU A 1 91 ? -1.715 5.642 -6.430 1.00 89.69 91 LEU A O 1
ATOM 722 N N . SER A 1 92 ? -0.253 4.158 -7.253 1.00 90.00 92 SER A N 1
ATOM 723 C CA . SER A 1 92 ? -0.153 3.372 -6.024 1.00 90.00 92 SER A CA 1
ATOM 724 C C . SER A 1 92 ? 0.488 4.153 -4.880 1.00 90.00 92 SER A C 1
ATOM 726 O O . SER A 1 92 ? 0.052 4.037 -3.744 1.00 90.00 92 SER A O 1
ATOM 728 N N . CYS A 1 93 ? 1.484 4.998 -5.145 1.00 88.75 93 CYS A N 1
ATOM 729 C CA . CYS A 1 93 ? 2.053 5.859 -4.109 1.00 88.75 93 CYS A CA 1
ATOM 730 C C . CYS A 1 93 ? 1.018 6.874 -3.584 1.00 88.75 93 CYS A C 1
ATOM 732 O O . CYS A 1 93 ? 0.856 7.030 -2.374 1.00 88.75 93 CYS A O 1
ATOM 734 N N . LEU A 1 94 ? 0.264 7.512 -4.486 1.00 91.44 94 LEU A N 1
ATOM 735 C CA . LEU A 1 94 ? -0.791 8.463 -4.128 1.00 91.44 94 LEU A CA 1
ATOM 736 C C . LEU A 1 94 ? -1.911 7.804 -3.317 1.00 91.44 94 LEU A C 1
ATOM 738 O O . LEU A 1 94 ? -2.299 8.339 -2.277 1.00 91.44 94 LEU A O 1
ATOM 742 N N . LEU A 1 95 ? -2.401 6.637 -3.751 1.00 91.69 95 LEU A N 1
ATOM 743 C CA . LEU A 1 95 ? -3.422 5.893 -3.009 1.00 91.69 95 LEU A CA 1
ATOM 744 C C . LEU A 1 95 ? -2.918 5.473 -1.625 1.00 91.69 95 LEU A C 1
ATOM 746 O O . LEU A 1 95 ? -3.676 5.550 -0.658 1.00 91.69 95 LEU A O 1
ATOM 750 N N . LEU A 1 96 ? -1.652 5.070 -1.511 1.00 91.69 96 LEU A N 1
ATOM 751 C CA . LEU A 1 96 ? -1.061 4.648 -0.246 1.00 91.69 96 LEU A CA 1
ATOM 752 C C . LEU A 1 96 ? -1.010 5.817 0.739 1.00 91.69 96 LEU A C 1
ATOM 754 O O . LEU A 1 96 ? -1.472 5.683 1.873 1.00 91.69 96 LEU A O 1
ATOM 758 N N . ILE A 1 97 ? -0.490 6.968 0.303 1.00 91.38 97 ILE A N 1
ATOM 759 C CA . ILE A 1 97 ? -0.399 8.179 1.130 1.00 91.38 97 ILE A CA 1
ATOM 760 C C . ILE A 1 97 ? -1.793 8.619 1.578 1.00 91.38 97 ILE A C 1
ATOM 762 O O . ILE A 1 97 ? -1.999 8.881 2.764 1.00 91.38 97 ILE A O 1
ATOM 766 N N . LEU A 1 98 ? -2.754 8.652 0.652 1.00 93.00 98 LEU A N 1
ATOM 767 C CA . LEU A 1 98 ? -4.128 9.039 0.956 1.00 93.00 98 LEU A CA 1
ATOM 768 C C . LEU A 1 98 ? -4.746 8.094 1.992 1.00 93.00 98 LEU A C 1
ATOM 770 O O . LEU A 1 98 ? -5.285 8.553 2.996 1.00 93.00 98 LEU A O 1
ATOM 774 N N . SER A 1 99 ? -4.596 6.783 1.792 1.00 91.44 99 SER A N 1
ATOM 775 C CA . SER A 1 99 ? -5.110 5.769 2.717 1.00 91.44 99 SER A CA 1
ATOM 776 C C . SER A 1 99 ? -4.535 5.953 4.119 1.00 91.44 99 SER A C 1
ATOM 778 O O . SER A 1 99 ? -5.290 5.940 5.084 1.00 91.44 99 SER A O 1
ATOM 780 N N . LEU A 1 100 ? -3.223 6.185 4.241 1.00 90.06 100 LEU A N 1
ATOM 781 C CA . LEU A 1 100 ? -2.564 6.367 5.536 1.00 90.06 100 LEU A CA 1
ATOM 782 C C . LEU A 1 100 ? -2.995 7.640 6.261 1.00 90.06 100 LEU A C 1
ATOM 784 O O . LEU A 1 100 ? -3.227 7.586 7.466 1.00 90.06 100 LEU A O 1
ATOM 788 N N . ILE A 1 101 ? -3.111 8.766 5.552 1.00 91.25 101 ILE A N 1
ATOM 789 C CA . ILE A 1 101 ? -3.576 10.028 6.147 1.00 91.25 101 ILE A CA 1
ATOM 790 C C . ILE A 1 101 ? -4.934 9.803 6.810 1.00 91.25 101 ILE A C 1
ATOM 792 O O . ILE A 1 101 ? -5.106 10.087 7.994 1.00 91.25 101 ILE A O 1
ATOM 796 N N . PHE A 1 102 ? -5.872 9.206 6.078 1.00 90.06 102 PHE A N 1
ATOM 797 C CA . PHE A 1 102 ? -7.196 8.936 6.617 1.00 90.06 102 PHE A CA 1
ATOM 798 C C . PHE A 1 102 ? -7.192 7.892 7.736 1.00 90.06 102 PHE A C 1
ATOM 800 O O . PHE A 1 102 ? -7.940 8.053 8.701 1.00 90.06 102 PHE A O 1
ATOM 807 N N . LEU A 1 103 ? -6.339 6.868 7.651 1.00 88.44 103 LEU A N 1
ATOM 808 C CA . LEU A 1 103 ? -6.227 5.839 8.684 1.00 88.44 103 LEU A CA 1
ATOM 809 C C . LEU A 1 103 ? -5.780 6.409 10.038 1.00 88.44 103 LEU A C 1
ATOM 811 O O . LEU A 1 103 ? -6.270 5.969 11.071 1.00 88.44 103 LEU A O 1
ATOM 815 N N . TYR A 1 104 ? -4.858 7.378 10.034 1.00 87.19 104 TYR A N 1
ATOM 816 C CA . TYR A 1 104 ? -4.344 7.992 11.263 1.00 87.19 104 TYR A CA 1
ATOM 817 C C . TYR A 1 104 ? -5.210 9.143 11.780 1.00 87.19 104 TYR A C 1
ATOM 819 O O . TYR A 1 104 ? -5.214 9.420 12.981 1.00 87.19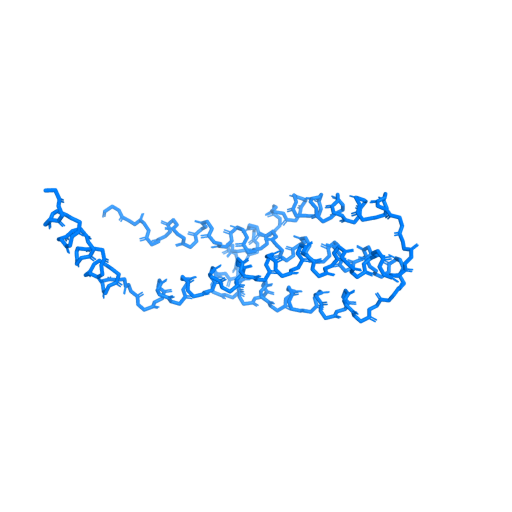 104 TYR A O 1
ATOM 827 N N . THR A 1 105 ? -5.946 9.827 10.902 1.00 88.00 105 THR A N 1
ATOM 828 C CA . THR A 1 105 ? -6.864 10.899 11.311 1.00 88.00 105 THR A CA 1
ATOM 829 C C . THR A 1 105 ? -8.183 10.352 11.858 1.00 88.00 105 THR A C 1
ATOM 831 O O . THR A 1 105 ? -8.799 10.988 12.712 1.00 88.00 105 THR A O 1
ATOM 834 N N . THR A 1 106 ? -8.625 9.180 11.401 1.00 85.56 106 THR A N 1
ATOM 835 C CA . THR A 1 106 ? -9.980 8.697 11.679 1.00 85.56 106 THR A CA 1
ATOM 836 C C . THR A 1 106 ? -10.040 7.710 12.835 1.00 85.56 106 THR A C 1
ATOM 838 O O . THR A 1 106 ? -9.382 6.678 12.825 1.00 85.56 106 THR A O 1
ATOM 841 N N . THR A 1 107 ? -10.933 7.968 13.788 1.00 86.31 107 THR A N 1
ATOM 842 C CA . THR A 1 107 ? -11.149 7.109 14.963 1.00 86.31 107 THR A CA 1
ATOM 843 C C . THR A 1 107 ? -12.330 6.142 14.811 1.00 86.31 107 THR A C 1
ATOM 845 O O . THR A 1 107 ? -12.489 5.228 15.619 1.00 86.31 107 THR A O 1
ATOM 848 N N . ILE A 1 108 ? -13.157 6.311 13.773 1.00 88.50 108 ILE A N 1
ATOM 849 C CA . ILE A 1 108 ? -14.385 5.539 13.525 1.00 88.50 108 ILE A CA 1
ATOM 850 C C . ILE A 1 108 ? -14.056 4.171 12.904 1.00 88.50 108 ILE A C 1
ATOM 852 O O . ILE A 1 108 ? -13.388 4.102 11.872 1.00 88.50 108 ILE A O 1
ATOM 856 N N . LYS A 1 109 ? -14.585 3.084 13.490 1.00 87.44 109 LYS A N 1
ATOM 857 C CA . LYS A 1 109 ? -14.328 1.687 13.072 1.00 87.44 109 LYS A CA 1
ATOM 858 C C . LYS A 1 109 ? -14.600 1.417 11.589 1.00 87.44 109 LYS A C 1
ATOM 860 O O . LYS A 1 109 ? -13.791 0.779 10.925 1.00 87.44 109 LYS A O 1
ATOM 865 N N . GLU A 1 110 ? -15.731 1.888 11.070 1.00 88.69 110 GLU A N 1
ATOM 866 C CA . GLU A 1 110 ? -16.129 1.632 9.678 1.00 88.69 110 GLU A CA 1
ATOM 867 C C . GLU A 1 110 ? -15.205 2.331 8.682 1.00 88.69 110 GLU A C 1
ATOM 869 O O . GLU A 1 110 ? -14.791 1.739 7.689 1.00 88.69 110 GLU A O 1
ATOM 874 N N . MET A 1 111 ? -14.810 3.569 8.983 1.00 89.69 111 MET A N 1
ATOM 875 C CA . MET A 1 111 ? -13.857 4.301 8.154 1.00 89.69 111 MET A CA 1
ATOM 876 C C . MET A 1 111 ? -12.472 3.648 8.213 1.00 89.69 111 MET A C 1
ATOM 878 O O . MET A 1 111 ? -11.834 3.492 7.176 1.00 89.69 111 MET A O 1
ATOM 882 N N . LEU A 1 112 ? -12.037 3.181 9.388 1.00 89.75 112 LEU A N 1
ATOM 883 C CA . LEU A 1 112 ? -10.812 2.388 9.539 1.00 89.75 112 LEU A CA 1
ATOM 884 C C . LEU A 1 112 ? -10.827 1.128 8.659 1.00 89.75 112 LEU A C 1
ATOM 886 O O . LEU A 1 112 ? -9.835 0.838 7.990 1.00 89.75 112 LEU A O 1
ATOM 890 N N . ALA A 1 113 ? -11.951 0.408 8.608 1.00 90.88 113 ALA A N 1
ATOM 891 C CA . ALA A 1 113 ? -12.114 -0.758 7.739 1.00 90.88 113 ALA A CA 1
ATOM 892 C C . ALA A 1 113 ? -12.120 -0.383 6.246 1.00 90.88 113 ALA A C 1
ATOM 894 O O . ALA A 1 113 ? -11.474 -1.043 5.437 1.00 90.88 113 ALA A O 1
ATOM 895 N N . PHE A 1 114 ? -12.798 0.699 5.865 1.00 93.38 114 PHE A N 1
ATOM 896 C CA . PHE A 1 114 ? -12.824 1.160 4.477 1.00 93.38 114 PHE A CA 1
ATOM 897 C C . PHE A 1 114 ? -11.431 1.575 3.978 1.00 93.38 114 PHE A C 1
ATOM 899 O O . PHE A 1 114 ? -10.986 1.158 2.907 1.00 93.38 114 PHE A O 1
ATOM 906 N N . PHE A 1 115 ? -10.704 2.359 4.774 1.00 92.94 115 PHE A N 1
ATOM 907 C CA . PHE A 1 115 ? -9.368 2.823 4.408 1.00 92.94 115 PHE A CA 1
ATOM 908 C C . PHE A 1 115 ? -8.305 1.719 4.495 1.00 92.94 115 PHE A C 1
ATOM 910 O O . PHE A 1 115 ? -7.319 1.787 3.762 1.00 92.94 115 PHE A O 1
ATOM 917 N N . SER A 1 116 ? -8.505 0.665 5.296 1.00 91.88 116 SER A N 1
ATOM 918 C CA . SER A 1 116 ? -7.618 -0.508 5.280 1.00 91.88 116 SER A CA 1
ATOM 919 C C . SER A 1 116 ? -7.783 -1.346 4.010 1.00 91.88 116 SER A C 1
ATOM 921 O O . SER A 1 116 ? -6.791 -1.811 3.442 1.00 91.88 116 SER A O 1
ATOM 923 N N . ILE A 1 117 ? -9.010 -1.458 3.486 1.00 94.06 117 ILE A N 1
ATOM 924 C CA . ILE A 1 117 ? -9.263 -2.036 2.158 1.00 94.06 117 ILE A CA 1
ATOM 925 C C . ILE A 1 117 ? -8.551 -1.205 1.092 1.00 94.06 117 ILE A C 1
ATOM 927 O O . ILE A 1 117 ? -7.866 -1.779 0.243 1.00 94.06 117 ILE A O 1
ATOM 931 N N . LEU A 1 118 ? -8.670 0.126 1.147 1.00 93.69 118 LEU A N 1
ATOM 932 C CA . LEU A 1 118 ? -8.020 1.026 0.191 1.00 93.69 118 LEU A CA 1
ATOM 933 C C . LEU A 1 118 ? -6.488 0.915 0.250 1.00 93.69 118 LEU A C 1
ATOM 935 O O . LEU A 1 118 ? -5.831 0.837 -0.790 1.00 93.69 118 LEU A O 1
ATOM 939 N N . TYR A 1 119 ? -5.926 0.808 1.457 1.00 93.25 119 TYR A N 1
ATOM 940 C CA . TYR A 1 119 ? -4.505 0.539 1.662 1.00 93.25 119 TYR A CA 1
ATOM 941 C C . TYR A 1 119 ? -4.091 -0.813 1.057 1.00 93.25 119 TYR A C 1
ATOM 943 O O . TYR A 1 119 ? -3.080 -0.889 0.357 1.00 93.25 119 TYR A O 1
ATOM 951 N N . GLY A 1 120 ? -4.894 -1.866 1.247 1.00 92.31 120 GLY A N 1
ATOM 952 C CA . GLY A 1 120 ? -4.668 -3.179 0.632 1.00 92.31 120 GLY A CA 1
ATOM 953 C C . GLY A 1 120 ? -4.685 -3.133 -0.900 1.00 92.31 120 GLY A C 1
ATOM 954 O O . GLY A 1 120 ? -3.776 -3.655 -1.548 1.00 92.31 120 GLY A O 1
ATOM 955 N N . ALA A 1 121 ? -5.649 -2.425 -1.491 1.00 93.19 121 ALA A N 1
ATOM 956 C CA . ALA A 1 121 ? -5.708 -2.217 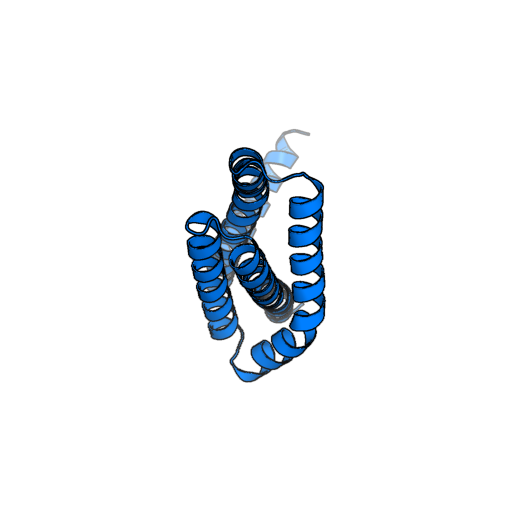-2.936 1.00 93.19 121 ALA A CA 1
ATOM 957 C C . ALA A 1 121 ? -4.456 -1.485 -3.441 1.00 93.19 121 ALA A C 1
ATOM 959 O O . ALA A 1 121 ? -3.825 -1.900 -4.410 1.00 93.19 121 ALA A O 1
ATOM 960 N N . SER A 1 122 ? -4.030 -0.443 -2.729 1.00 91.88 122 SER A N 1
ATOM 961 C CA . SER A 1 122 ? -2.803 0.284 -3.042 1.00 91.88 122 SER A CA 1
ATOM 962 C C . SER A 1 122 ? -1.545 -0.587 -2.955 1.00 91.88 122 SER A C 1
ATOM 964 O O . SER A 1 122 ? -0.639 -0.459 -3.783 1.00 91.88 122 SER A O 1
ATOM 966 N N . SER A 1 123 ? -1.480 -1.472 -1.958 1.00 90.62 123 SER A N 1
ATOM 967 C CA . SER A 1 123 ? -0.396 -2.441 -1.787 1.00 90.62 123 SER A CA 1
ATOM 968 C C . SER A 1 123 ? -0.322 -3.411 -2.970 1.00 90.62 123 SER A C 1
ATOM 970 O O . SER A 1 123 ? 0.766 -3.675 -3.485 1.00 90.62 123 SER A O 1
ATOM 972 N N . ALA A 1 124 ? -1.474 -3.857 -3.481 1.00 91.25 124 ALA A N 1
ATOM 973 C CA . ALA A 1 124 ? -1.546 -4.730 -4.649 1.00 91.25 124 ALA A CA 1
ATOM 974 C C . ALA A 1 124 ? -0.907 -4.091 -5.894 1.00 91.25 124 ALA A C 1
ATOM 976 O O . ALA A 1 124 ? -0.086 -4.732 -6.556 1.00 91.25 124 ALA A O 1
ATOM 977 N N . LEU A 1 125 ? -1.192 -2.811 -6.170 1.00 88.69 125 LEU A N 1
ATOM 978 C CA . LEU A 1 125 ? -0.535 -2.095 -7.270 1.00 88.69 125 LEU A CA 1
ATOM 979 C C . LEU A 1 125 ? 0.988 -2.016 -7.080 1.00 88.69 125 LEU A C 1
ATOM 981 O O . LEU A 1 125 ? 1.730 -2.199 -8.047 1.00 88.69 125 LEU A O 1
ATOM 985 N N . ASN A 1 126 ? 1.463 -1.760 -5.856 1.00 87.94 126 ASN A N 1
ATOM 986 C CA . ASN A 1 126 ? 2.900 -1.684 -5.569 1.00 87.94 126 ASN A CA 1
ATOM 987 C C . ASN A 1 126 ? 3.602 -3.031 -5.826 1.00 87.94 126 ASN A C 1
ATOM 989 O O . ASN A 1 126 ? 4.638 -3.059 -6.491 1.00 87.94 126 ASN A O 1
ATOM 993 N N . ILE A 1 127 ? 3.030 -4.145 -5.352 1.00 85.75 127 ILE A N 1
ATOM 994 C CA . ILE A 1 127 ? 3.610 -5.491 -5.510 1.00 85.75 127 ILE A CA 1
ATOM 995 C C . ILE A 1 127 ? 3.703 -5.875 -6.990 1.00 85.75 127 ILE A C 1
ATOM 997 O O . ILE A 1 127 ? 4.754 -6.329 -7.450 1.00 85.75 127 ILE A O 1
ATOM 1001 N N . VAL A 1 128 ? 2.625 -5.660 -7.748 1.00 85.31 128 VAL A N 1
ATOM 1002 C CA . VAL A 1 128 ? 2.576 -6.031 -9.168 1.00 85.31 128 VAL A CA 1
ATOM 1003 C C . VAL A 1 128 ? 3.491 -5.142 -10.010 1.00 85.31 128 VAL A C 1
ATOM 1005 O O . VAL A 1 128 ? 4.201 -5.631 -10.887 1.00 85.31 128 VAL A O 1
ATOM 1008 N N . THR A 1 129 ? 3.539 -3.840 -9.730 1.00 80.94 129 THR A N 1
ATOM 1009 C CA . THR A 1 129 ? 4.405 -2.925 -10.490 1.00 80.94 129 THR A CA 1
ATOM 1010 C C . THR A 1 129 ? 5.885 -3.153 -10.172 1.00 80.94 129 THR A C 1
ATOM 1012 O O . THR A 1 129 ? 6.737 -3.042 -11.053 1.00 80.94 129 THR A O 1
ATOM 1015 N N . GLY A 1 130 ? 6.205 -3.509 -8.924 1.00 74.19 130 GLY A N 1
ATOM 1016 C CA . GLY A 1 130 ? 7.571 -3.813 -8.508 1.00 74.19 130 GLY A CA 1
ATOM 1017 C C . GLY A 1 130 ? 8.143 -5.047 -9.207 1.00 74.19 130 GLY A C 1
ATOM 1018 O O . GLY A 1 130 ? 9.230 -4.978 -9.783 1.00 74.19 130 GLY A O 1
ATOM 1019 N N . SER A 1 131 ? 7.396 -6.156 -9.213 1.00 72.81 131 SER A N 1
ATOM 1020 C CA . SER A 1 131 ? 7.831 -7.410 -9.846 1.00 72.81 131 SER A CA 1
ATOM 1021 C C . SER A 1 131 ? 7.983 -7.268 -11.359 1.00 72.81 131 SER A C 1
ATOM 1023 O O . SER A 1 131 ? 8.982 -7.697 -11.939 1.00 72.81 131 SER A O 1
ATOM 1025 N N . THR A 1 132 ? 7.028 -6.593 -11.992 1.00 73.94 132 THR A N 1
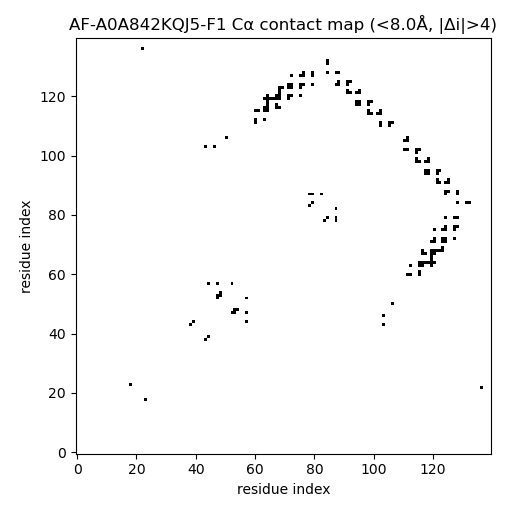ATOM 1026 C CA . THR A 1 132 ? 7.051 -6.327 -13.425 1.00 73.94 132 THR A CA 1
ATOM 1027 C C . THR A 1 132 ? 8.253 -5.442 -13.780 1.00 73.94 132 THR A C 1
ATOM 1029 O O . THR A 1 132 ? 9.049 -5.834 -14.639 1.00 73.94 132 THR A O 1
ATOM 1032 N N . PHE A 1 133 ? 8.477 -4.310 -13.095 1.00 72.50 133 PHE A N 1
ATOM 1033 C CA . PHE A 1 133 ? 9.614 -3.408 -13.360 1.00 72.50 133 PHE A CA 1
ATOM 1034 C C . PHE A 1 133 ? 10.972 -4.121 -13.314 1.00 72.50 133 PHE A C 1
ATOM 1036 O O . PHE A 1 133 ? 11.807 -3.921 -14.203 1.00 72.50 133 PHE A O 1
ATOM 1043 N N . MET A 1 134 ? 11.178 -4.988 -12.320 1.00 70.50 134 MET A N 1
ATOM 1044 C CA . MET A 1 134 ? 12.401 -5.787 -12.209 1.00 70.50 134 MET A CA 1
ATOM 1045 C C . MET A 1 134 ? 12.570 -6.757 -13.384 1.00 70.50 134 MET A C 1
ATOM 1047 O O . MET A 1 134 ? 13.686 -6.905 -13.880 1.00 70.50 134 MET A O 1
ATOM 1051 N N . LEU A 1 135 ? 11.479 -7.358 -13.870 1.00 69.31 135 LEU A N 1
ATOM 1052 C CA . LEU A 1 135 ? 11.481 -8.269 -15.019 1.00 69.31 135 LEU A CA 1
ATOM 1053 C C . LEU A 1 135 ? 11.934 -7.579 -16.320 1.00 69.31 135 LEU A C 1
ATOM 1055 O O . LEU A 1 135 ? 12.738 -8.134 -17.056 1.00 69.31 135 LEU A O 1
ATOM 1059 N N . GLU A 1 136 ? 11.471 -6.356 -16.605 1.00 67.38 136 GLU A N 1
ATOM 1060 C CA . GLU A 1 136 ? 11.885 -5.642 -17.837 1.00 67.38 136 GLU A CA 1
ATOM 1061 C C . GLU A 1 136 ? 13.337 -5.163 -17.794 1.00 67.38 136 GLU A C 1
ATOM 1063 O O . GLU A 1 136 ? 13.978 -5.063 -18.839 1.00 67.38 136 GLU A O 1
ATOM 1068 N N . ASN A 1 137 ? 13.851 -4.853 -16.601 1.00 64.38 137 ASN A N 1
ATOM 1069 C CA . ASN A 1 137 ? 15.240 -4.425 -16.425 1.00 64.38 137 ASN A CA 1
ATOM 1070 C C . ASN A 1 137 ? 16.204 -5.611 -16.259 1.00 64.38 137 ASN A C 1
ATOM 1072 O O . ASN A 1 137 ? 17.413 -5.406 -16.207 1.00 64.38 137 ASN A O 1
ATOM 1076 N N . SER A 1 138 ? 15.679 -6.837 -16.218 1.00 56.72 138 SER A N 1
ATOM 1077 C CA . SER A 1 138 ? 16.440 -8.085 -16.199 1.00 56.72 138 SER A CA 1
ATOM 1078 C C . SER A 1 138 ? 16.396 -8.727 -17.590 1.00 56.72 138 SER A C 1
ATOM 1080 O O . SER A 1 138 ? 15.755 -9.754 -17.792 1.00 56.72 138 SER A O 1
ATOM 1082 N N . LYS A 1 139 ? 17.046 -8.105 -18.582 1.00 44.69 139 LYS A N 1
ATOM 1083 C CA . LYS A 1 139 ? 17.457 -8.829 -19.797 1.00 44.69 139 LYS A CA 1
ATOM 1084 C C . LYS A 1 139 ? 18.810 -9.512 -19.524 1.00 44.69 139 LYS A C 1
ATOM 1086 O O . LYS A 1 139 ? 19.589 -8.936 -18.763 1.00 44.69 139 LYS A O 1
ATOM 1091 N N . PRO A 1 140 ? 19.045 -10.721 -20.071 1.00 46.78 140 PRO A N 1
ATOM 1092 C CA . PRO A 1 140 ? 20.292 -11.465 -19.885 1.00 46.78 140 PRO A CA 1
ATOM 1093 C C . PRO A 1 140 ? 21.516 -10.716 -20.421 1.00 46.78 140 PRO A C 1
ATOM 1095 O O . PRO A 1 140 ? 21.347 -9.889 -21.349 1.00 46.78 140 PRO A O 1
#

Foldseek 3Di:
DVVVVVVVVVVVVVVVVVDDPVVVVLVVLVVVVVVVVVCCVPVLVVLCVVLVHDVVLVVVLVVLLQVLLVVLLVVLLVCCVPVDLVVLSVVLVVLLVVLVVQCNVDSDSVSVSVSSSSNSNSVSNNVNSSVVVVVVVDDD

Radius of gyration: 18.64 Å; Cα contacts (8 Å, |Δi|>4): 99; chains: 1; bounding box: 57×24×43 Å

Solvent-accessible surface area (backbone atoms only — not comparable to full-atom values): 7320 Å² total; per-residue (Å²): 118,71,68,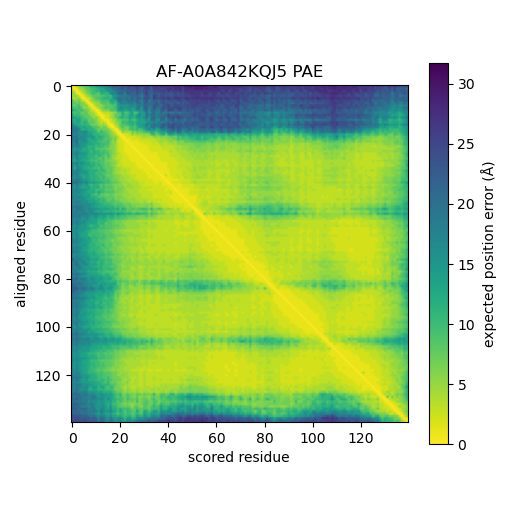61,52,59,52,48,51,52,52,49,55,54,51,61,70,69,50,54,73,67,55,52,53,48,53,52,49,52,50,52,52,52,51,48,52,55,52,46,63,52,52,51,52,52,49,44,50,72,72,70,48,55,70,69,58,54,52,48,42,51,49,44,18,52,52,28,20,59,65,32,33,60,60,30,45,56,44,30,73,71,65,33,53,74,53,36,47,51,50,19,50,52,41,34,54,53,22,50,54,52,46,75,72,48,87,52,69,68,60,41,47,53,30,31,32,45,32,13,34,19,49,17,28,45,55,49,38,52,56,51,56,53,53,74,74,57,69,136

Mean predicted aligned error: 7.95 Å

Nearest PDB structures (foldseek):
  9b3m-assembly1_A  TM=8.598E-01  e=1.029E-02  Staphylococcus aureus
  9b3k-assembly1_Z  TM=8.359E-01  e=9.743E-03  Staphylococcus aureus
  8tth-assembly1_A  TM=8.572E-01  e=1.784E-02  Staphylococcus aureus
  8ttg-assembly1_A  TM=8.455E-01  e=1.689E-02  Staphylococcus aureus
  8ucm-assembly1_A  TM=7.691E-01  e=1.524E-01  Homo sapiens

Sequence (140 aa):
MVINILSATNGYISRIKNFSPNACMFLIYVFLISFNLGVYKVIFNLYILRLGYTEDFLGLILSLTSISTGVFSIPSAIICDRMGRKRTLLLSCLLLILSLIFLYTTTIKEMLAFFSILYGASSALNIVTGSTFMLENSKP